Protein AF-A0A6B2NWP4-F1 (afdb_monomer)

Mean predicted aligned error: 16.73 Å

Sequence (170 aa):
MSKRKQHSPEFKAKVALEALKGEQTVSELASRFGVHPTMIHTWKRALLEGASGVFERVGRKAPEIDEEQVKELHAKIGELAVRPYLDHGILELNNNAAERGMRAIALGRKNYLFVGSEAGGKAAAIAYTLIETAKLNAIDPHAWLADTLARIPDYKITKVNDLLPWKWRG

Foldseek 3Di:
DDDPDDDDPVLLQVLLVVVVVVPDDLVVSCVVSVHDSVSSVVSVVVCVVCVVVPVVDPPVPPPPDDPVVVVVVVVVVLVVLQVVCVVDVVDDSDCVVVVVVCVVVVVCCVVDPPNPDPVSVVVVVVLVVLQVQLVVLVHHSVVLVVVLVVCVVVDDPVVNVCSRNNNDDD

pLDDT: mean 82.28, std 11.1, range [42.25, 95.0]

Structure (mmCIF, N/CA/C/O backbone):
data_AF-A0A6B2NWP4-F1
#
_entry.id   AF-A0A6B2NWP4-F1
#
loop_
_atom_site.group_PDB
_atom_site.id
_atom_site.type_symbol
_atom_site.label_atom_id
_atom_site.label_alt_id
_atom_site.label_comp_id
_atom_site.label_asym_id
_atom_site.label_entity_id
_atom_site.label_seq_id
_atom_site.pdbx_PDB_ins_code
_atom_site.Cartn_x
_atom_site.Cartn_y
_atom_site.Cartn_z
_atom_site.occupancy
_atom_site.B_iso_or_equiv
_atom_site.auth_seq_id
_atom_site.auth_comp_id
_atom_site.auth_asym_id
_atom_site.auth_atom_id
_atom_site.pdbx_PDB_model_num
ATOM 1 N N . MET A 1 1 ? -18.993 -25.307 54.270 1.00 42.25 1 MET A N 1
ATOM 2 C CA . MET A 1 1 ? -19.550 -24.168 53.503 1.00 42.25 1 MET A CA 1
ATOM 3 C C . MET A 1 1 ? -19.487 -24.507 52.018 1.00 42.25 1 MET A C 1
ATOM 5 O O . MET A 1 1 ? -18.401 -24.779 51.524 1.00 42.25 1 MET A O 1
ATOM 9 N N . SER A 1 2 ? -20.630 -24.602 51.332 1.00 47.94 2 SER A N 1
ATOM 10 C CA . SER A 1 2 ? -20.692 -25.008 49.917 1.00 47.94 2 SER A CA 1
ATOM 11 C C . SER A 1 2 ? -20.112 -23.917 49.007 1.00 47.94 2 SER A C 1
ATOM 13 O O . SER A 1 2 ? -20.499 -22.752 49.102 1.00 47.94 2 SER A O 1
ATOM 15 N N . LYS A 1 3 ? -19.155 -24.28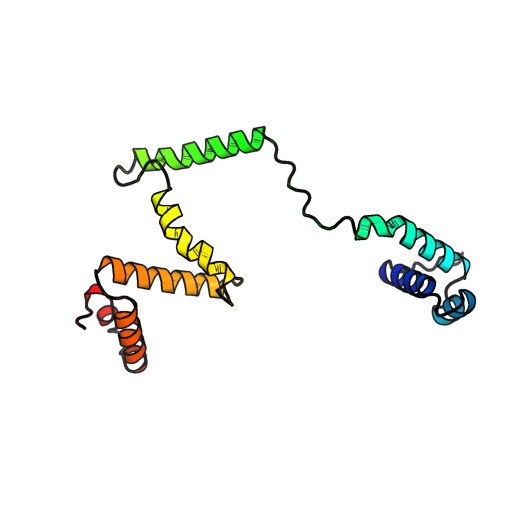5 48.146 1.00 57.59 3 LYS A N 1
ATOM 16 C CA . LYS A 1 3 ? -18.485 -23.379 47.203 1.00 57.59 3 LYS A CA 1
ATOM 17 C C . LYS A 1 3 ? -19.522 -22.873 46.190 1.00 57.59 3 LYS A C 1
ATOM 19 O O . LYS A 1 3 ? -20.087 -23.661 45.434 1.00 57.59 3 LYS A O 1
ATOM 24 N N . ARG A 1 4 ? -19.797 -21.564 46.182 1.00 67.50 4 ARG A N 1
ATOM 25 C CA . ARG A 1 4 ? -20.756 -20.939 45.252 1.00 67.50 4 ARG A CA 1
ATOM 26 C C . ARG A 1 4 ? -20.288 -21.197 43.814 1.00 67.50 4 ARG A C 1
ATOM 28 O O . ARG A 1 4 ? -19.186 -20.788 43.454 1.00 67.50 4 ARG A O 1
ATOM 35 N N . LYS A 1 5 ? -21.098 -21.889 43.004 1.00 74.56 5 LYS A N 1
ATOM 36 C CA . LYS A 1 5 ? -20.780 -22.140 41.588 1.00 74.56 5 LYS A CA 1
ATOM 37 C C . LYS A 1 5 ? -20.650 -20.799 40.859 1.00 74.56 5 LYS A C 1
ATOM 39 O O . LYS A 1 5 ? -21.582 -19.997 40.862 1.00 74.56 5 LYS A O 1
ATOM 44 N N . GLN A 1 6 ? -19.484 -20.545 40.272 1.00 81.69 6 GLN A N 1
ATOM 45 C CA . GLN A 1 6 ? -19.253 -19.385 39.416 1.00 81.69 6 GLN A CA 1
ATOM 46 C C . GLN A 1 6 ? -19.544 -19.777 37.965 1.00 81.69 6 GLN A C 1
ATOM 48 O O . GLN A 1 6 ? -19.088 -20.818 37.501 1.00 81.69 6 GLN A O 1
ATOM 53 N N . HIS A 1 7 ? -20.315 -18.951 37.260 1.00 86.75 7 HIS A N 1
ATOM 54 C CA . HIS A 1 7 ? -20.642 -19.141 35.845 1.00 86.75 7 HIS A CA 1
ATOM 55 C C . HIS A 1 7 ? -19.835 -18.166 34.982 1.00 86.75 7 HIS A C 1
ATOM 57 O O . HIS A 1 7 ? -19.667 -17.006 35.379 1.00 86.75 7 HIS A O 1
ATOM 63 N N . SER A 1 8 ? -19.371 -18.621 33.814 1.00 89.44 8 SER A N 1
ATOM 64 C CA . SER A 1 8 ? -18.607 -17.785 32.881 1.00 89.44 8 SER A CA 1
ATOM 65 C C . SER A 1 8 ? -19.470 -16.655 32.288 1.00 89.44 8 SER A C 1
ATOM 67 O O . SER A 1 8 ? -20.702 -16.785 32.248 1.00 89.44 8 SER A O 1
ATOM 69 N N . PRO A 1 9 ? -18.869 -15.536 31.845 1.00 88.75 9 PRO A N 1
ATOM 70 C CA . PRO A 1 9 ? -19.594 -14.440 31.199 1.00 88.75 9 PRO A CA 1
ATOM 71 C C . PRO A 1 9 ? -20.405 -14.885 29.973 1.00 88.75 9 PRO A C 1
ATOM 73 O O . PRO A 1 9 ? -21.563 -14.495 29.831 1.00 88.75 9 PRO A O 1
ATOM 76 N N . GLU A 1 10 ? -19.847 -15.768 29.143 1.00 89.94 10 GLU A N 1
ATOM 77 C CA . GLU A 1 10 ? -20.489 -16.291 27.929 1.00 89.94 10 GLU A CA 1
ATOM 78 C C . GLU A 1 10 ? -21.731 -17.113 28.279 1.00 89.94 10 GLU A C 1
ATOM 80 O O . GLU A 1 10 ? -22.783 -16.980 27.651 1.00 89.94 10 GLU A O 1
ATOM 85 N N . PHE A 1 11 ? -21.633 -17.938 29.327 1.00 93.00 11 PHE A N 1
ATOM 86 C CA . PHE A 1 11 ? -22.753 -18.738 29.805 1.00 93.00 11 PHE A CA 1
ATOM 87 C C . PHE A 1 11 ? -23.895 -17.855 30.324 1.00 93.00 11 PHE A C 1
ATOM 89 O O . PHE A 1 11 ? -25.055 -18.083 29.980 1.00 93.00 11 PHE A O 1
ATOM 96 N N . LYS A 1 12 ? -23.578 -16.812 31.104 1.00 92.12 12 LYS A N 1
ATOM 97 C CA . LYS A 1 12 ? -24.574 -15.850 31.605 1.00 92.12 12 LYS A CA 1
ATOM 98 C C . LYS A 1 12 ? -25.270 -15.110 30.462 1.00 92.12 12 LYS A C 1
ATOM 100 O O . LYS A 1 12 ? -26.494 -15.004 30.478 1.00 92.12 12 LYS A O 1
ATOM 105 N N . ALA A 1 13 ? -24.509 -14.652 29.465 1.00 90.88 13 ALA A N 1
ATOM 106 C CA . ALA A 1 13 ? -25.047 -13.974 28.287 1.00 90.88 13 ALA A CA 1
ATOM 107 C C . ALA A 1 13 ? -25.982 -14.891 27.483 1.00 90.88 13 ALA A C 1
ATOM 109 O O . ALA A 1 13 ? -27.087 -14.485 27.129 1.00 90.88 13 ALA A O 1
ATOM 110 N N . LYS A 1 14 ? -25.592 -16.156 27.272 1.00 92.94 14 LYS A N 1
ATOM 111 C CA . LYS A 1 14 ? -26.418 -17.154 26.575 1.00 92.94 14 LYS A CA 1
ATOM 112 C C . LYS A 1 14 ? -27.753 -17.399 27.281 1.00 92.94 14 LYS A C 1
ATOM 114 O O . LYS A 1 14 ? -28.797 -17.363 26.637 1.00 92.94 14 LYS A O 1
ATOM 119 N N . VAL A 1 15 ? -27.732 -17.616 28.598 1.00 92.38 15 VAL A N 1
ATOM 120 C CA . VAL A 1 15 ? -28.956 -17.841 29.388 1.00 92.38 15 VAL A CA 1
ATOM 121 C C . VAL A 1 15 ? -29.850 -16.595 29.396 1.00 92.38 15 VAL A C 1
ATOM 123 O O . VAL A 1 15 ? -31.066 -16.714 29.264 1.00 92.38 15 VAL A O 1
ATOM 126 N N . ALA A 1 16 ? -29.266 -15.398 29.501 1.00 91.25 16 ALA A N 1
ATOM 127 C CA . ALA A 1 16 ? -30.010 -14.140 29.454 1.00 91.25 16 ALA A CA 1
ATOM 128 C C . ALA A 1 16 ? -30.673 -13.885 28.086 1.00 91.25 16 ALA A C 1
ATOM 130 O O . ALA A 1 16 ? -31.809 -13.415 28.046 1.00 91.25 16 ALA A O 1
ATOM 131 N N . LEU A 1 17 ? -30.007 -14.241 26.980 1.00 90.62 17 LEU A N 1
ATOM 132 C CA . LEU A 1 17 ? -30.565 -14.149 25.626 1.00 90.62 17 LEU A CA 1
ATOM 133 C C . LEU A 1 17 ? -31.741 -15.111 25.417 1.00 90.62 17 LEU A C 1
ATOM 135 O O . LEU A 1 17 ? -32.782 -14.695 24.919 1.00 90.62 17 LEU A O 1
ATOM 139 N N . GLU A 1 18 ? -31.618 -16.372 25.836 1.00 91.00 18 GLU A N 1
ATOM 140 C CA . GLU A 1 18 ? -32.722 -17.345 25.759 1.00 91.00 18 GLU A CA 1
ATOM 141 C C . GLU A 1 18 ? -33.924 -16.899 26.612 1.00 91.00 18 GLU A C 1
ATOM 143 O O . GLU A 1 18 ? -35.072 -16.991 26.180 1.00 91.00 18 GLU A O 1
ATOM 148 N N . ALA A 1 19 ? -33.669 -16.303 27.781 1.00 91.06 19 ALA A N 1
ATOM 149 C CA . ALA A 1 19 ? -34.712 -15.711 28.617 1.00 91.06 19 ALA A CA 1
ATOM 150 C C . ALA A 1 19 ? -35.355 -14.443 28.013 1.00 91.06 19 ALA A C 1
ATOM 152 O O . ALA A 1 19 ? -36.464 -14.069 28.412 1.00 91.06 19 ALA A O 1
ATOM 153 N N . LEU A 1 20 ? -34.673 -13.745 27.095 1.00 88.62 20 LEU A N 1
ATOM 154 C CA . LEU A 1 20 ? -35.219 -12.608 26.343 1.00 88.62 20 LEU A CA 1
ATOM 155 C C . LEU A 1 20 ? -36.061 -13.047 25.148 1.00 88.62 20 LEU A C 1
ATOM 157 O O . LEU A 1 20 ? -37.096 -12.432 24.917 1.00 88.62 20 LEU A O 1
ATOM 161 N N . LYS A 1 21 ? -35.652 -14.106 24.436 1.00 89.12 21 LYS A N 1
ATOM 162 C CA . LYS A 1 21 ? -36.416 -14.670 23.310 1.00 89.12 21 LYS A CA 1
ATOM 163 C C . LYS A 1 21 ? -37.833 -15.082 23.712 1.00 89.12 21 LYS A C 1
ATOM 165 O O . LYS A 1 21 ? -38.741 -14.999 22.897 1.00 89.12 21 LYS A O 1
ATOM 170 N N . GLY A 1 22 ? -38.024 -15.503 24.965 1.00 84.12 22 GLY A N 1
ATOM 171 C CA . GLY A 1 22 ? -39.348 -15.808 25.518 1.00 84.12 22 GLY A CA 1
ATOM 172 C C . GLY A 1 22 ? -39.960 -17.123 25.024 1.00 84.12 22 GLY A C 1
ATOM 173 O O . GLY A 1 22 ? -41.121 -17.384 25.308 1.00 84.12 22 GLY A O 1
ATOM 174 N N . GLU A 1 23 ? -39.187 -17.957 24.324 1.00 86.12 23 GLU A N 1
ATOM 175 C CA . GLU A 1 23 ? -39.620 -19.266 23.808 1.00 86.12 23 GLU A CA 1
ATOM 176 C C . GLU A 1 23 ? -39.805 -20.322 24.914 1.00 86.12 23 GLU A C 1
ATOM 178 O O . GLU A 1 23 ? -40.465 -21.333 24.697 1.00 86.12 23 GLU A O 1
ATOM 183 N N . GLN A 1 24 ? -39.208 -20.105 26.091 1.00 85.25 24 GLN A N 1
ATOM 184 C CA . GLN A 1 24 ? -39.272 -20.999 27.250 1.00 85.25 24 GLN A CA 1
ATOM 185 C C . GLN A 1 24 ? -39.562 -20.200 28.517 1.00 85.25 24 GLN A C 1
ATOM 187 O O . GLN A 1 24 ? -39.129 -19.051 28.671 1.00 85.25 24 GLN A O 1
ATOM 192 N N . THR A 1 25 ? -40.259 -20.825 29.463 1.00 88.94 25 THR A N 1
ATOM 193 C CA . THR A 1 25 ? -40.475 -20.234 30.784 1.00 88.94 25 THR A CA 1
ATOM 194 C C . THR A 1 25 ? -39.175 -20.230 31.593 1.00 88.94 25 THR A C 1
ATOM 196 O O . THR A 1 25 ? -38.264 -21.032 31.384 1.00 88.94 25 THR A O 1
ATOM 199 N N . VAL A 1 26 ? -39.072 -19.340 32.584 1.00 85.00 26 VAL A N 1
ATOM 200 C CA . VAL A 1 26 ? -37.886 -19.271 33.460 1.00 85.00 26 VAL A CA 1
ATOM 201 C C . VAL A 1 26 ? -37.659 -20.589 34.216 1.00 85.00 26 VAL A C 1
ATOM 203 O O . VAL A 1 26 ? -36.517 -20.944 34.497 1.00 85.00 26 VAL A O 1
ATOM 206 N N . SER A 1 27 ? -38.728 -21.338 34.502 1.00 84.50 27 SER A N 1
ATOM 207 C CA . SER A 1 27 ? -38.660 -22.649 35.162 1.00 84.50 27 SER A CA 1
ATOM 208 C C . SER A 1 27 ? -38.065 -23.734 34.250 1.00 84.50 27 SER A C 1
ATOM 210 O O . SER A 1 27 ? -37.234 -24.541 34.676 1.00 84.50 27 SER A O 1
ATOM 212 N N . GLU A 1 28 ? -38.419 -23.714 32.965 1.00 87.88 28 GLU A N 1
ATOM 213 C CA . GLU A 1 28 ? -37.853 -24.611 31.951 1.00 87.88 28 GLU A CA 1
ATOM 214 C C . GLU A 1 28 ? -36.379 -24.293 31.689 1.00 87.88 28 GLU A C 1
ATOM 216 O O . GLU A 1 28 ? -35.542 -25.196 31.668 1.00 87.88 28 GLU A O 1
ATOM 221 N N . LEU A 1 29 ? -36.029 -23.006 31.590 1.00 89.06 29 LEU A N 1
ATOM 222 C CA . LEU A 1 29 ? -34.640 -22.561 31.451 1.00 89.06 29 LEU A CA 1
ATOM 223 C C . LEU A 1 29 ? -33.801 -22.927 32.683 1.00 89.06 29 LEU A C 1
ATOM 225 O O . LEU A 1 29 ? -32.663 -23.376 32.545 1.00 89.06 29 LEU A O 1
ATOM 229 N N . ALA A 1 30 ? -34.363 -22.786 33.885 1.00 89.06 30 ALA A N 1
ATOM 230 C CA . ALA A 1 30 ? -33.714 -23.187 35.129 1.00 89.06 30 ALA A CA 1
ATOM 231 C C . ALA A 1 30 ? -33.387 -24.685 35.144 1.00 89.06 30 ALA A C 1
ATOM 233 O O . ALA A 1 30 ? -32.269 -25.072 35.494 1.00 89.06 30 ALA A O 1
ATOM 234 N N . SER A 1 31 ? -34.333 -25.508 34.690 1.00 88.50 31 SER A N 1
ATOM 235 C CA . SER A 1 31 ? -34.174 -26.961 34.593 1.00 88.50 31 SER A CA 1
ATOM 236 C C . SER A 1 31 ? -33.158 -27.355 33.515 1.00 88.50 31 SER A C 1
ATOM 238 O O . SER A 1 31 ? -32.273 -28.169 33.767 1.00 88.50 31 SER A O 1
ATOM 240 N N . ARG A 1 32 ? -33.220 -26.727 32.335 1.00 90.06 32 ARG A N 1
ATOM 241 C CA . ARG A 1 32 ? -32.340 -27.016 31.191 1.00 90.06 32 ARG A CA 1
ATOM 242 C C . ARG A 1 32 ? -30.885 -26.629 31.439 1.00 90.06 32 ARG A C 1
ATOM 244 O O . ARG A 1 32 ? -29.976 -27.358 31.052 1.00 90.06 32 ARG A O 1
ATOM 251 N N . PHE A 1 33 ? -30.659 -25.469 32.050 1.00 88.50 33 PHE A N 1
ATOM 252 C CA . PHE A 1 33 ? -29.318 -24.928 32.278 1.00 88.50 33 PHE A CA 1
ATOM 253 C C . PHE A 1 33 ? -28.779 -25.217 33.690 1.00 88.50 33 PHE A C 1
ATOM 255 O O . PHE A 1 33 ? -27.633 -24.871 33.983 1.00 88.50 33 PHE A O 1
ATOM 262 N N . GLY A 1 34 ? -29.570 -25.852 34.565 1.00 88.75 34 GLY A N 1
ATOM 263 C CA . GLY A 1 34 ? -29.168 -26.199 35.932 1.00 88.75 34 GLY A CA 1
ATOM 264 C C . GLY A 1 34 ? -28.892 -24.975 36.814 1.00 88.75 34 GLY A C 1
ATOM 265 O O . GLY A 1 34 ? -27.966 -24.989 37.629 1.00 88.75 34 GLY A O 1
ATOM 266 N N . VAL A 1 35 ? -29.660 -23.899 36.626 1.00 89.94 35 VAL A N 1
ATOM 267 C CA . VAL A 1 35 ? -29.492 -22.594 37.291 1.00 89.94 35 VAL A CA 1
ATOM 268 C C . VAL A 1 35 ? -30.768 -22.200 38.019 1.00 89.94 35 VAL A C 1
ATOM 270 O O . VAL A 1 35 ? -31.863 -22.374 37.510 1.00 89.94 35 VAL A O 1
ATOM 273 N N . HIS A 1 36 ? -30.633 -21.621 39.210 1.00 89.94 36 HIS A N 1
ATOM 274 C CA . HIS A 1 36 ? -31.774 -21.137 39.985 1.00 89.94 36 HIS A CA 1
ATOM 275 C C . HIS A 1 36 ? -32.544 -20.024 39.234 1.00 89.94 36 HIS A C 1
ATOM 277 O O . HIS A 1 36 ? -31.892 -19.093 38.747 1.00 89.94 36 HIS A O 1
ATOM 283 N N . PRO A 1 37 ? -33.896 -20.031 39.211 1.00 90.19 37 PRO A N 1
ATOM 284 C CA . PRO A 1 37 ? -34.722 -19.042 38.501 1.00 90.19 37 PRO A CA 1
ATOM 285 C C . PRO A 1 37 ? -34.350 -17.578 38.776 1.00 90.19 37 PRO A C 1
ATOM 287 O O . PRO A 1 37 ? -34.271 -16.758 37.863 1.00 90.19 37 PRO A O 1
ATOM 290 N N . THR A 1 38 ? -34.025 -17.245 40.028 1.00 91.19 38 THR A N 1
ATOM 291 C CA . THR A 1 38 ? -33.581 -15.896 40.421 1.00 91.19 38 THR A CA 1
ATOM 292 C C . THR A 1 38 ? -32.348 -15.424 39.645 1.00 91.19 38 THR A C 1
ATOM 294 O O . THR A 1 38 ? -32.289 -14.259 39.266 1.00 91.19 38 THR A O 1
ATOM 297 N N . MET A 1 39 ? -31.384 -16.309 39.358 1.00 90.62 39 MET A N 1
ATOM 298 C CA . MET A 1 39 ? -30.176 -15.941 38.608 1.00 90.62 39 MET A CA 1
ATOM 299 C C . MET A 1 39 ? -30.498 -15.585 37.157 1.00 90.62 39 MET A C 1
ATOM 301 O O . MET A 1 39 ? -29.907 -14.656 36.616 1.00 90.62 39 MET A O 1
ATOM 305 N N . ILE A 1 40 ? -31.474 -16.267 36.556 1.00 90.25 40 ILE A N 1
ATOM 306 C CA . ILE A 1 40 ? -31.932 -15.994 35.191 1.00 90.25 40 ILE A CA 1
ATOM 307 C C . ILE A 1 40 ? -32.559 -14.598 35.121 1.00 90.25 40 ILE A C 1
ATOM 309 O O . ILE A 1 40 ? -32.235 -13.829 34.219 1.00 90.25 40 ILE A O 1
ATOM 313 N N . HIS A 1 41 ? -33.376 -14.222 36.112 1.00 91.44 41 HIS A N 1
ATOM 314 C CA . HIS A 1 41 ? -33.914 -12.862 36.211 1.00 91.44 41 HIS A CA 1
ATOM 315 C C . HIS A 1 41 ? -32.813 -11.808 36.372 1.00 91.44 41 HIS A C 1
ATOM 317 O O . HIS A 1 41 ? -32.850 -10.777 35.700 1.00 91.44 41 HIS A O 1
ATOM 323 N N . THR A 1 42 ? -31.816 -12.067 37.224 1.00 93.00 42 THR A N 1
ATOM 324 C CA . THR A 1 42 ? -30.683 -11.155 37.423 1.00 93.00 42 THR A CA 1
ATOM 325 C C . THR A 1 42 ? -29.868 -10.976 36.144 1.00 93.00 42 THR A C 1
ATOM 327 O O . THR A 1 42 ? -29.542 -9.849 35.786 1.00 93.00 42 THR A O 1
ATOM 330 N N . TRP A 1 43 ? -29.558 -12.059 35.428 1.00 93.75 43 TRP A N 1
ATOM 331 C CA . TRP A 1 43 ? -28.768 -11.985 34.197 1.00 93.75 43 TRP A CA 1
ATOM 332 C C . TRP A 1 43 ? -29.552 -11.371 33.040 1.00 93.75 43 TRP A C 1
ATOM 334 O O . TRP A 1 43 ? -28.984 -10.589 32.286 1.00 93.75 43 TRP A O 1
ATOM 344 N N . LYS A 1 44 ? -30.859 -11.647 32.937 1.00 91.69 44 LYS A N 1
ATOM 345 C CA . LYS A 1 44 ? -31.749 -10.981 31.977 1.00 91.69 44 LYS A CA 1
ATOM 346 C C . LYS A 1 44 ? -31.761 -9.465 32.188 1.00 91.69 44 LYS A C 1
ATOM 348 O O . LYS A 1 44 ? -31.635 -8.722 31.222 1.00 91.69 44 LYS A O 1
ATOM 353 N N . ARG A 1 45 ? -31.870 -9.011 33.443 1.00 91.62 45 ARG A N 1
ATOM 354 C CA . ARG A 1 45 ? -31.814 -7.582 33.789 1.00 91.62 45 ARG A CA 1
ATOM 355 C C . ARG A 1 45 ? -30.450 -6.971 33.455 1.00 91.62 45 ARG A C 1
ATOM 357 O O . ARG A 1 45 ? -30.406 -5.972 32.752 1.00 91.62 45 ARG A O 1
ATOM 364 N N . ALA A 1 46 ? -29.360 -7.613 33.876 1.00 88.25 46 ALA A N 1
ATOM 365 C CA . ALA A 1 46 ? -28.004 -7.132 33.607 1.00 88.25 46 ALA A CA 1
ATOM 366 C C . ALA A 1 46 ? -27.701 -7.018 32.101 1.00 88.25 46 ALA A C 1
ATOM 368 O O . ALA A 1 46 ? -27.031 -6.084 31.674 1.00 88.25 46 ALA A O 1
ATOM 369 N N . LEU A 1 47 ? -28.213 -7.948 31.287 1.00 89.81 47 LEU A N 1
ATOM 370 C CA . LEU A 1 47 ? -28.061 -7.898 29.833 1.00 89.81 47 LEU A CA 1
ATOM 371 C C . LEU A 1 47 ? -28.845 -6.732 29.215 1.00 89.81 47 LEU A C 1
ATOM 373 O O . LEU A 1 47 ? -28.325 -6.076 28.324 1.00 89.81 47 LEU A O 1
ATOM 377 N N . LEU A 1 48 ? -30.067 -6.462 29.688 1.00 87.25 48 LEU A N 1
ATOM 378 C CA . LEU A 1 48 ? -30.871 -5.325 29.225 1.00 87.25 48 LEU A CA 1
ATOM 379 C C . LEU A 1 48 ? -30.222 -3.979 29.576 1.00 87.25 48 LEU A C 1
ATOM 381 O O . LEU A 1 48 ? -30.184 -3.089 28.734 1.00 87.25 48 LEU A O 1
ATOM 385 N N . GLU A 1 49 ? -29.688 -3.848 30.791 1.00 87.19 49 GLU A N 1
ATOM 386 C CA . GLU A 1 49 ? -29.002 -2.634 31.255 1.00 87.19 49 GLU A CA 1
ATOM 387 C C . GLU A 1 49 ? -27.667 -2.410 30.527 1.00 87.19 49 GLU A C 1
ATOM 389 O O . GLU A 1 49 ? -27.327 -1.279 30.196 1.00 87.19 49 GLU A O 1
ATOM 394 N N . GLY A 1 50 ? -26.926 -3.483 30.231 1.00 82.69 50 GLY A N 1
ATOM 395 C CA . GLY A 1 50 ? -25.657 -3.421 29.501 1.00 82.69 50 GLY A CA 1
ATOM 396 C C . GLY A 1 50 ? -25.787 -3.401 27.974 1.00 82.69 50 GLY A C 1
ATOM 397 O O . GLY A 1 50 ? -24.780 -3.227 27.289 1.00 82.69 50 GLY A O 1
ATOM 398 N N . ALA A 1 51 ? -26.991 -3.590 27.418 1.00 80.69 51 ALA A N 1
ATOM 399 C CA . ALA A 1 51 ? -27.196 -3.722 25.974 1.00 80.69 51 ALA A CA 1
ATOM 400 C C . ALA A 1 51 ? -26.806 -2.454 25.204 1.00 80.69 51 ALA A C 1
ATOM 402 O O . ALA A 1 51 ? -26.238 -2.559 24.118 1.00 80.69 51 ALA A O 1
ATOM 403 N N . SER A 1 52 ? -27.059 -1.264 25.762 1.00 78.38 52 SER A N 1
ATOM 404 C CA . SER A 1 52 ? -26.675 0.010 25.138 1.00 78.38 52 SER A CA 1
ATOM 405 C C . SER A 1 52 ? -25.164 0.099 24.912 1.00 78.38 52 SER A C 1
ATOM 407 O O . SER A 1 52 ? -24.742 0.459 23.818 1.00 78.38 52 SER A O 1
ATOM 409 N N . GLY A 1 53 ? -24.353 -0.340 25.880 1.00 75.31 53 GLY A N 1
ATOM 410 C CA . GLY A 1 53 ? -22.889 -0.354 25.785 1.00 75.31 53 GLY A CA 1
ATOM 411 C C . GLY A 1 53 ? -22.320 -1.342 24.757 1.00 75.31 53 GLY A C 1
ATOM 412 O O . GLY A 1 53 ? -21.171 -1.208 24.353 1.00 75.31 53 GLY A O 1
ATOM 413 N N . VAL A 1 54 ? -23.105 -2.326 24.298 1.00 74.12 54 VAL A N 1
ATOM 414 C CA . VAL A 1 54 ? -22.710 -3.236 23.201 1.00 74.12 54 VAL A CA 1
ATOM 415 C C . VAL A 1 54 ? -22.890 -2.565 21.832 1.00 74.12 54 VAL A C 1
ATOM 417 O O . VAL A 1 54 ? -22.149 -2.858 20.891 1.00 74.12 54 VAL A O 1
ATOM 420 N N . PHE A 1 55 ? -23.877 -1.668 21.714 1.00 66.75 55 PHE A N 1
ATOM 421 C CA . PHE A 1 55 ? -24.200 -0.934 20.485 1.00 66.75 55 PHE A CA 1
ATOM 422 C C . PHE A 1 55 ? -23.617 0.479 20.432 1.00 66.75 55 PHE A C 1
ATOM 424 O O . PHE A 1 55 ? -23.544 1.051 19.340 1.00 66.75 55 PHE A O 1
ATOM 431 N N . GLU A 1 56 ? -23.129 1.015 21.555 1.00 66.50 56 GLU A N 1
ATOM 432 C CA . GLU A 1 56 ? -22.009 1.954 21.561 1.00 66.50 56 GLU A CA 1
ATOM 433 C C . GLU A 1 56 ? -20.842 1.229 20.912 1.00 66.50 56 GLU A C 1
ATOM 435 O O . GLU A 1 56 ? -20.054 0.525 21.536 1.00 66.50 56 GLU A O 1
ATOM 440 N N . ARG A 1 57 ? -20.840 1.304 19.584 1.00 52.50 57 ARG A N 1
ATOM 441 C CA . ARG A 1 57 ? -19.858 0.719 18.698 1.00 52.50 57 ARG A CA 1
ATOM 442 C C . ARG A 1 57 ? -18.492 0.824 19.370 1.00 52.50 57 ARG A C 1
ATOM 444 O O . ARG A 1 57 ? -18.119 1.889 19.860 1.00 52.50 57 ARG A O 1
ATOM 451 N N . VAL A 1 58 ? -17.696 -0.225 19.202 1.00 48.38 58 VAL A N 1
ATOM 452 C CA . VAL A 1 58 ? -16.244 -0.134 19.008 1.00 48.38 58 VAL A CA 1
ATOM 453 C C . VAL A 1 58 ? -15.970 0.770 17.785 1.00 48.38 58 VAL A C 1
ATOM 455 O O . VAL A 1 58 ? -15.358 0.384 16.795 1.00 48.38 58 VAL A O 1
ATOM 458 N N . GLY A 1 59 ? -16.491 1.995 17.786 1.00 50.44 59 GLY A N 1
ATOM 459 C CA . GLY A 1 59 ? -15.842 3.113 17.172 1.00 50.44 59 GLY A CA 1
ATOM 460 C C . GLY A 1 59 ? -14.580 3.214 17.986 1.00 50.44 59 GLY A C 1
ATOM 461 O O . GLY A 1 59 ? -14.633 3.398 19.200 1.00 50.44 59 GLY A O 1
ATOM 462 N N . ARG A 1 60 ? -13.442 2.998 17.331 1.00 51.44 60 ARG A N 1
ATOM 463 C CA . ARG A 1 60 ? -12.183 3.542 17.824 1.00 51.44 60 ARG A CA 1
ATOM 464 C C . ARG A 1 60 ? -12.538 4.902 18.410 1.00 51.44 60 ARG A C 1
ATOM 466 O O . ARG A 1 60 ? -13.016 5.749 17.653 1.00 51.44 60 ARG A O 1
ATOM 473 N N . LYS A 1 61 ? -12.409 5.071 19.731 1.00 51.12 61 LYS A N 1
ATOM 474 C CA . LYS A 1 61 ? -12.393 6.406 20.319 1.00 51.12 61 LYS A CA 1
ATOM 475 C C . LYS A 1 61 ? -11.400 7.140 19.426 1.00 51.12 61 LYS A C 1
ATOM 477 O O . LYS A 1 61 ? -10.276 6.646 19.283 1.00 51.12 61 LYS A O 1
ATOM 482 N N . ALA A 1 62 ? -11.855 8.150 18.674 1.00 52.03 62 ALA A N 1
ATOM 483 C CA . ALA A 1 62 ? -10.917 8.940 17.892 1.00 52.03 62 ALA A CA 1
ATOM 484 C C . ALA A 1 62 ? -9.836 9.321 18.905 1.00 52.03 62 ALA A C 1
ATOM 486 O O . ALA A 1 62 ? -10.222 9.742 20.004 1.00 52.03 62 ALA A O 1
ATOM 487 N N . PRO A 1 63 ? -8.556 8.987 18.647 1.00 61.16 63 PRO A N 1
ATOM 488 C CA . PRO A 1 63 ? -7.514 9.232 19.629 1.00 61.16 63 PRO A CA 1
ATOM 489 C C . PRO A 1 63 ? -7.692 10.670 20.092 1.00 61.16 63 PRO A C 1
ATOM 491 O O . PRO A 1 63 ? -7.963 11.535 19.263 1.00 61.16 63 PRO A O 1
ATOM 494 N N . GLU A 1 64 ? -7.693 10.890 21.400 1.00 64.62 64 GLU A N 1
ATOM 495 C CA . GLU A 1 64 ? -7.752 12.238 21.945 1.00 64.62 64 GLU A CA 1
ATOM 496 C C . GLU A 1 64 ? -6.495 12.931 21.424 1.00 64.62 64 GLU A C 1
ATOM 498 O O . GLU A 1 64 ? -5.380 12.577 21.803 1.00 64.62 64 GLU A O 1
ATOM 503 N N . ILE A 1 65 ? -6.674 13.752 20.388 1.00 67.75 65 ILE A N 1
ATOM 504 C CA . ILE A 1 65 ? -5.569 14.353 19.660 1.00 67.75 65 ILE A CA 1
ATOM 505 C C . ILE A 1 65 ? -5.127 15.532 20.511 1.00 67.75 65 ILE A C 1
ATOM 507 O O . ILE A 1 65 ? -5.764 16.582 20.484 1.00 67.75 65 ILE A O 1
ATOM 511 N N . ASP A 1 66 ? -4.069 15.334 21.288 1.00 83.69 66 ASP A N 1
ATOM 512 C CA . ASP A 1 66 ? -3.414 16.422 21.996 1.00 83.69 66 ASP A CA 1
ATOM 513 C C . ASP A 1 66 ? -2.849 17.418 20.968 1.00 83.69 66 ASP A C 1
ATOM 515 O O . ASP A 1 66 ? -1.971 17.083 20.166 1.00 83.69 66 ASP A O 1
ATOM 519 N N . GLU A 1 67 ? -3.396 18.635 20.949 1.00 80.00 67 GLU A N 1
ATOM 520 C CA . GLU A 1 67 ? -2.984 19.695 20.023 1.00 80.00 67 GLU A CA 1
ATOM 521 C C . GLU A 1 67 ? -1.497 20.036 20.181 1.00 80.00 67 GLU A C 1
ATOM 523 O O . GLU A 1 67 ? -0.829 20.389 19.203 1.00 80.00 67 GLU A O 1
ATOM 528 N N . GLU A 1 68 ? -0.959 19.882 21.392 1.00 83.50 68 GLU A N 1
ATOM 529 C CA . GLU A 1 68 ? 0.443 20.142 21.689 1.00 83.50 68 GLU A CA 1
ATOM 530 C C . GLU A 1 68 ? 1.343 19.059 21.082 1.00 83.50 68 GLU A C 1
ATOM 532 O O . GLU A 1 68 ? 2.298 19.374 20.365 1.00 83.50 68 GLU A O 1
ATOM 537 N N . GLN A 1 69 ? 0.959 17.789 21.222 1.00 84.38 69 GLN A N 1
ATOM 538 C CA . GLN A 1 69 ? 1.601 16.675 20.529 1.00 84.38 69 GLN A CA 1
ATOM 539 C C . GLN A 1 69 ? 1.522 16.799 18.997 1.00 84.38 69 GLN A C 1
ATOM 541 O O . GLN A 1 69 ? 2.497 16.510 18.303 1.00 84.38 69 GLN A O 1
ATOM 546 N N . VAL A 1 70 ? 0.403 17.269 18.433 1.00 84.56 70 VAL A N 1
ATOM 547 C CA . VAL A 1 70 ? 0.297 17.527 16.982 1.00 84.56 70 VAL A CA 1
ATOM 548 C C . VAL A 1 70 ? 1.254 18.625 16.538 1.00 84.56 70 VAL A C 1
ATOM 550 O O . VAL A 1 70 ? 1.906 18.496 15.500 1.00 84.56 70 VAL A O 1
ATOM 553 N N . LYS A 1 71 ? 1.364 19.705 17.314 1.00 87.19 71 LYS A N 1
ATOM 554 C CA . LYS A 1 71 ? 2.297 20.798 17.035 1.00 87.19 71 LYS A CA 1
ATOM 555 C C . LYS A 1 71 ? 3.746 20.314 17.077 1.00 87.19 71 LYS A C 1
ATOM 557 O O . LYS A 1 71 ? 4.524 20.658 16.185 1.00 87.19 71 LYS A O 1
ATOM 562 N N . GLU A 1 72 ? 4.095 19.489 18.061 1.00 88.69 72 GLU A N 1
ATOM 563 C CA . GLU A 1 72 ? 5.419 18.874 18.167 1.00 88.69 72 GLU A CA 1
ATOM 564 C C . GLU A 1 72 ? 5.714 17.966 16.964 1.00 88.69 72 GLU A C 1
ATOM 566 O O . GLU A 1 72 ? 6.772 18.078 16.340 1.00 88.69 72 GLU A O 1
ATOM 571 N N . LEU A 1 73 ? 4.759 17.118 16.572 1.00 85.12 73 LEU A N 1
ATOM 572 C CA . LEU A 1 73 ? 4.895 16.240 15.409 1.00 85.12 73 LEU A CA 1
ATOM 573 C C . LEU A 1 73 ? 5.045 17.028 14.104 1.00 85.12 73 LEU A C 1
ATOM 575 O O . LEU A 1 73 ? 5.903 16.690 13.289 1.00 85.12 73 LEU A O 1
ATOM 579 N N . HIS A 1 74 ? 4.278 18.102 13.906 1.00 82.50 74 HIS A N 1
ATOM 580 C CA . HIS A 1 74 ? 4.437 18.975 12.742 1.00 82.50 74 HIS A CA 1
ATOM 581 C C . HIS A 1 74 ? 5.807 19.659 12.711 1.00 82.50 74 HIS A C 1
ATOM 583 O O . HIS A 1 74 ? 6.424 19.730 11.647 1.00 82.50 74 HIS A O 1
ATOM 589 N N . ALA A 1 75 ? 6.320 20.111 13.859 1.00 84.75 75 ALA A N 1
ATOM 590 C CA . ALA A 1 75 ? 7.666 20.672 13.949 1.00 84.75 75 ALA A CA 1
ATOM 591 C C . ALA A 1 75 ? 8.737 19.625 13.597 1.00 84.75 75 ALA A C 1
ATOM 593 O O . ALA A 1 75 ? 9.646 19.913 12.818 1.00 84.75 75 ALA A O 1
ATOM 594 N N . LYS A 1 76 ? 8.585 18.388 14.090 1.00 84.25 76 LYS A N 1
ATOM 595 C CA . LYS A 1 76 ? 9.478 17.262 13.781 1.00 84.25 76 LYS A CA 1
ATOM 596 C C . LYS A 1 76 ? 9.476 16.916 12.291 1.00 84.25 76 LYS A C 1
ATOM 598 O O . LYS A 1 76 ? 10.534 16.703 11.706 1.00 84.25 76 LYS A O 1
ATOM 603 N N . ILE A 1 77 ? 8.295 16.871 11.671 1.00 80.31 77 ILE A N 1
ATOM 604 C CA . ILE A 1 77 ? 8.142 16.634 10.228 1.00 80.31 77 ILE A CA 1
ATOM 605 C C . ILE A 1 77 ? 8.829 17.753 9.437 1.00 80.31 77 ILE A C 1
ATOM 607 O O . ILE A 1 77 ? 9.565 17.461 8.497 1.00 80.31 77 ILE A O 1
ATOM 611 N N . GLY A 1 78 ? 8.649 19.015 9.843 1.00 74.19 78 GLY A N 1
ATOM 612 C CA . GLY A 1 78 ? 9.334 20.158 9.237 1.00 74.19 78 GLY A CA 1
ATOM 613 C C . GLY A 1 78 ? 10.859 20.057 9.332 1.00 74.19 78 GLY A C 1
ATOM 614 O O . GLY A 1 78 ? 11.548 20.214 8.328 1.00 74.19 78 GLY A O 1
ATOM 615 N N . GLU A 1 79 ? 11.399 19.723 10.506 1.00 76.62 79 GLU A N 1
ATOM 616 C CA . GLU A 1 79 ? 12.841 19.520 10.715 1.00 76.62 79 GLU A CA 1
ATOM 617 C C . GLU A 1 79 ? 13.404 18.408 9.811 1.00 76.62 79 GLU A C 1
ATOM 619 O O . GLU A 1 79 ? 14.441 18.590 9.168 1.00 7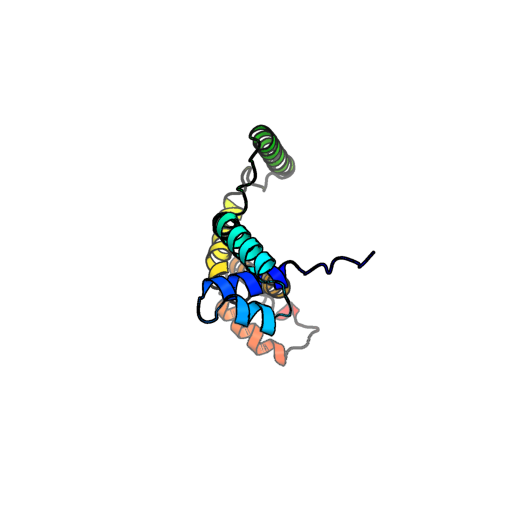6.62 79 GLU A O 1
ATOM 624 N N . LEU A 1 80 ? 12.707 17.270 9.734 1.00 76.12 80 LEU A N 1
ATOM 625 C CA . LEU A 1 80 ? 13.116 16.116 8.928 1.00 76.12 80 LEU A CA 1
ATOM 626 C C . LEU A 1 80 ? 12.993 16.358 7.419 1.00 76.12 80 LEU A C 1
ATOM 628 O O . LEU A 1 80 ? 13.755 15.765 6.661 1.00 76.12 80 LEU A O 1
ATOM 632 N N . ALA A 1 81 ? 12.070 17.213 6.976 1.00 70.69 81 ALA A N 1
ATOM 633 C CA . ALA A 1 81 ? 11.938 17.588 5.570 1.00 70.69 81 ALA A CA 1
ATOM 634 C C . ALA A 1 81 ? 13.012 18.600 5.135 1.00 70.69 81 ALA A C 1
ATOM 636 O O . ALA A 1 81 ? 13.570 18.485 4.046 1.00 70.69 81 ALA A O 1
ATOM 637 N N . VAL A 1 82 ? 13.330 19.579 5.990 1.00 71.94 82 VAL A N 1
ATOM 638 C CA . VAL A 1 82 ? 14.235 20.686 5.641 1.00 71.94 82 VAL A CA 1
ATOM 639 C C . VAL A 1 82 ? 15.708 20.278 5.695 1.00 71.94 82 VAL A C 1
ATOM 641 O O . VAL A 1 82 ? 16.483 20.723 4.852 1.00 71.94 82 VAL A O 1
ATOM 644 N N . ARG A 1 83 ? 16.122 19.424 6.643 1.00 74.31 83 ARG A N 1
ATOM 645 C CA . ARG A 1 83 ? 17.541 19.039 6.780 1.00 74.31 83 ARG A CA 1
ATOM 646 C C . ARG A 1 83 ? 18.130 18.394 5.511 1.00 74.31 83 ARG A C 1
ATOM 648 O O . ARG A 1 83 ? 19.111 18.930 5.010 1.00 74.31 83 ARG A O 1
ATOM 655 N N . PRO A 1 84 ? 17.527 17.341 4.923 1.00 74.88 84 PRO A N 1
ATOM 656 C CA . PRO A 1 84 ? 18.066 16.717 3.713 1.00 74.88 84 PRO A CA 1
ATOM 657 C C . PRO A 1 84 ? 18.046 17.640 2.489 1.00 74.88 84 PRO A C 1
ATOM 659 O O . PRO A 1 84 ? 18.879 17.492 1.601 1.00 74.88 84 PRO A O 1
ATOM 662 N N . TYR A 1 85 ? 17.107 18.590 2.428 1.00 72.81 85 TYR A N 1
ATOM 663 C CA . TYR A 1 85 ? 17.029 19.580 1.350 1.00 72.81 85 TYR A CA 1
ATOM 664 C C . TYR A 1 85 ? 18.242 20.523 1.342 1.00 72.81 85 TYR A C 1
ATOM 666 O O . TYR A 1 85 ? 18.750 20.863 0.276 1.00 72.81 85 TYR A O 1
ATOM 674 N N . LEU A 1 86 ? 18.740 20.913 2.523 1.00 79.94 86 LEU A N 1
ATOM 675 C CA . LEU A 1 86 ? 19.946 21.741 2.641 1.00 79.94 86 LEU A CA 1
ATOM 676 C C . LEU A 1 86 ? 21.210 20.992 2.196 1.00 79.94 86 LEU A C 1
ATOM 678 O O . LEU A 1 86 ? 22.119 21.607 1.643 1.00 79.94 86 LEU A O 1
ATOM 682 N N . ASP A 1 87 ? 21.236 19.674 2.393 1.00 83.94 87 ASP A N 1
ATOM 683 C CA . ASP A 1 87 ? 22.363 18.816 2.020 1.00 83.94 87 ASP A CA 1
ATOM 684 C C . ASP A 1 87 ? 22.312 18.373 0.541 1.00 83.94 87 ASP A C 1
ATOM 686 O O . ASP A 1 87 ? 23.342 18.051 -0.060 1.00 83.94 87 ASP A O 1
ATOM 690 N N . HIS A 1 88 ? 21.123 18.364 -0.077 1.00 80.31 88 HIS A N 1
ATOM 691 C CA . HIS A 1 88 ? 20.898 17.853 -1.430 1.00 80.31 88 HIS A CA 1
ATOM 692 C C . HIS A 1 88 ? 20.021 18.790 -2.275 1.00 80.31 88 HIS A C 1
ATOM 694 O O . HIS A 1 88 ? 18.801 18.649 -2.324 1.00 80.31 88 HIS A O 1
ATOM 700 N N . GLY A 1 89 ? 20.651 19.667 -3.066 1.00 77.88 89 GLY A N 1
ATOM 701 C CA . GLY A 1 89 ? 19.958 20.623 -3.951 1.00 77.88 89 GLY A CA 1
ATOM 702 C C . GLY A 1 89 ? 19.149 20.019 -5.113 1.00 77.88 89 GLY A C 1
ATOM 703 O O . GLY A 1 89 ? 18.555 20.761 -5.889 1.00 77.88 89 GLY A O 1
ATOM 704 N N . ILE A 1 90 ? 19.131 18.689 -5.252 1.00 79.75 90 ILE A N 1
ATOM 705 C CA . ILE A 1 90 ? 18.254 17.967 -6.190 1.00 79.75 90 ILE A CA 1
ATOM 706 C C . ILE A 1 90 ? 16.869 17.671 -5.600 1.00 79.75 90 ILE A C 1
ATOM 708 O O . ILE A 1 90 ? 15.968 17.275 -6.336 1.00 79.75 90 ILE A O 1
ATOM 712 N N . LEU A 1 91 ? 16.712 17.784 -4.279 1.00 75.56 91 LEU A N 1
ATOM 713 C CA . LEU A 1 91 ? 15.454 17.507 -3.598 1.00 75.56 91 LEU A CA 1
ATOM 714 C C . LEU A 1 91 ? 14.567 18.751 -3.622 1.00 75.56 91 LEU A C 1
ATOM 716 O O . LEU A 1 91 ? 15.051 19.872 -3.519 1.00 75.56 91 LEU A O 1
ATOM 720 N N . GLU A 1 92 ? 13.255 18.558 -3.736 1.00 76.31 92 GLU A N 1
ATOM 721 C CA . GLU A 1 92 ? 12.287 19.634 -3.523 1.00 76.31 92 GLU A CA 1
ATOM 722 C C . GLU A 1 92 ? 12.056 19.837 -2.017 1.00 76.31 92 GLU A C 1
ATOM 724 O O . GLU A 1 92 ? 12.060 18.881 -1.243 1.00 76.31 92 GLU A O 1
ATOM 729 N N . LEU A 1 93 ? 11.800 21.082 -1.594 1.00 77.75 93 LEU A N 1
ATOM 730 C CA . LEU A 1 93 ? 11.518 21.423 -0.188 1.00 77.75 93 LEU A CA 1
ATOM 731 C C . LEU A 1 93 ? 10.248 20.735 0.351 1.00 77.75 93 LEU A C 1
ATOM 733 O O . LEU A 1 93 ? 10.051 20.621 1.558 1.00 77.75 93 LEU A O 1
ATOM 737 N N . ASN A 1 94 ? 9.358 20.309 -0.543 1.00 77.25 94 ASN A N 1
ATOM 738 C CA . ASN A 1 94 ? 8.113 19.633 -0.212 1.00 77.25 94 ASN A CA 1
ATOM 739 C C . ASN A 1 94 ? 8.040 18.267 -0.906 1.00 77.25 94 ASN A C 1
ATOM 741 O O . ASN A 1 94 ? 8.644 18.043 -1.949 1.00 77.25 94 ASN A O 1
ATOM 745 N N . ASN A 1 95 ? 7.263 17.349 -0.337 1.00 77.75 95 ASN A N 1
ATOM 746 C CA . ASN A 1 95 ? 7.107 15.986 -0.847 1.00 77.75 95 ASN A CA 1
ATOM 747 C C . ASN A 1 95 ? 5.955 15.847 -1.865 1.00 77.75 95 ASN A C 1
ATOM 749 O O . ASN A 1 95 ? 5.600 14.725 -2.229 1.00 77.75 95 ASN A O 1
ATOM 753 N N . ASN A 1 96 ? 5.359 16.951 -2.336 1.00 82.94 96 ASN A N 1
ATOM 754 C CA . ASN A 1 96 ? 4.134 16.907 -3.140 1.00 82.94 96 ASN A CA 1
ATOM 755 C C . ASN A 1 96 ? 4.313 16.095 -4.431 1.00 82.94 96 ASN A C 1
ATOM 757 O O . ASN A 1 96 ? 3.381 15.425 -4.876 1.00 82.94 96 ASN A O 1
ATOM 761 N N . ALA A 1 97 ? 5.496 16.148 -5.053 1.00 80.56 97 ALA A N 1
ATOM 762 C CA . ALA A 1 97 ? 5.810 15.342 -6.230 1.00 80.56 97 ALA A CA 1
ATOM 763 C C . ALA A 1 97 ? 5.748 13.835 -5.924 1.00 80.56 97 ALA A C 1
ATOM 765 O O . ALA A 1 97 ? 5.103 13.083 -6.660 1.00 80.56 97 ALA A O 1
ATOM 766 N N . ALA A 1 98 ? 6.330 13.411 -4.799 1.00 79.00 98 ALA A N 1
ATOM 767 C CA . ALA A 1 98 ? 6.285 12.027 -4.338 1.00 79.00 98 ALA A CA 1
ATOM 768 C C . ALA A 1 98 ? 4.855 11.594 -3.971 1.00 79.00 98 ALA A C 1
ATOM 770 O O . ALA A 1 98 ? 4.407 10.523 -4.383 1.00 79.00 98 ALA A O 1
ATOM 771 N N . GLU A 1 99 ? 4.094 12.440 -3.269 1.00 81.06 99 GLU A N 1
ATOM 772 C CA . GLU A 1 99 ? 2.696 12.156 -2.917 1.00 81.06 99 GLU A CA 1
ATOM 773 C C . GLU A 1 99 ? 1.804 12.004 -4.153 1.00 81.06 99 GLU A C 1
ATOM 775 O O . GLU A 1 99 ? 0.988 11.079 -4.230 1.00 81.06 99 GLU A O 1
ATOM 780 N N . ARG A 1 100 ? 1.982 12.873 -5.158 1.00 83.19 100 ARG A N 1
ATOM 781 C CA . ARG A 1 100 ? 1.282 12.758 -6.444 1.00 83.19 100 ARG A CA 1
ATOM 782 C C . ARG A 1 100 ? 1.633 11.456 -7.159 1.00 83.19 100 ARG A C 1
ATOM 784 O O . ARG A 1 100 ? 0.717 10.796 -7.646 1.00 83.19 100 ARG A O 1
ATOM 791 N N . GLY A 1 101 ? 2.908 11.059 -7.172 1.00 79.94 101 GLY A N 1
ATOM 792 C CA . GLY A 1 101 ? 3.348 9.779 -7.740 1.00 79.94 101 GLY A CA 1
ATOM 793 C C . GLY A 1 101 ? 2.713 8.571 -7.041 1.00 79.94 101 GLY A C 1
ATOM 794 O O . GLY A 1 101 ? 2.218 7.651 -7.689 1.00 79.94 101 GLY A O 1
ATOM 795 N N . MET A 1 102 ? 2.611 8.618 -5.712 1.00 81.25 102 MET A N 1
ATOM 796 C CA . MET A 1 102 ? 1.997 7.556 -4.906 1.00 81.25 102 MET A CA 1
ATOM 797 C C . MET A 1 102 ? 0.465 7.505 -5.004 1.00 81.25 102 MET A C 1
ATOM 799 O O . MET A 1 102 ? -0.148 6.492 -4.650 1.00 81.25 102 MET A O 1
ATOM 803 N N . ARG A 1 103 ? -0.188 8.565 -5.498 1.00 80.12 103 ARG A N 1
ATOM 804 C CA . ARG A 1 103 ? -1.656 8.670 -5.541 1.00 80.12 103 ARG A CA 1
ATOM 805 C C . ARG A 1 103 ? -2.309 7.558 -6.362 1.00 80.12 103 ARG A C 1
ATOM 807 O O . ARG A 1 103 ? -3.358 7.058 -5.961 1.00 80.12 103 ARG A O 1
ATOM 814 N N . ALA A 1 104 ? -1.692 7.143 -7.468 1.00 74.50 104 ALA A N 1
ATOM 815 C CA . ALA A 1 104 ? -2.198 6.047 -8.298 1.00 74.50 104 ALA A CA 1
ATOM 816 C C . ALA A 1 104 ? -2.238 4.716 -7.523 1.00 74.50 104 ALA A C 1
ATOM 818 O O . ALA A 1 104 ? -3.249 4.012 -7.539 1.00 74.50 104 ALA A O 1
ATOM 819 N N . ILE A 1 105 ? -1.184 4.430 -6.754 1.00 76.75 105 ILE A N 1
ATOM 820 C CA . ILE A 1 105 ? -1.077 3.245 -5.891 1.00 76.75 105 ILE A CA 1
ATOM 821 C C . ILE A 1 105 ? -2.122 3.311 -4.769 1.00 76.75 105 ILE A C 1
ATOM 823 O O . ILE A 1 105 ? -2.826 2.337 -4.488 1.00 76.75 105 ILE A O 1
ATOM 827 N N . ALA A 1 106 ? -2.269 4.487 -4.151 1.00 74.88 106 ALA A N 1
ATOM 828 C CA . ALA A 1 106 ? -3.235 4.716 -3.082 1.00 74.88 106 ALA A CA 1
ATOM 829 C C . ALA A 1 106 ? -4.692 4.577 -3.551 1.00 74.88 106 ALA A C 1
ATOM 831 O O . ALA A 1 106 ? -5.531 4.108 -2.781 1.00 74.88 106 ALA A O 1
ATOM 832 N N . LEU A 1 107 ? -4.998 4.959 -4.794 1.00 75.69 107 LEU A N 1
ATOM 833 C CA . LEU A 1 107 ? -6.324 4.797 -5.389 1.00 75.69 107 LEU A CA 1
ATOM 834 C C . LEU A 1 107 ? -6.606 3.325 -5.727 1.00 75.69 107 LEU A C 1
ATOM 836 O O . LEU A 1 107 ? -7.678 2.810 -5.410 1.00 75.69 107 LEU A O 1
ATOM 840 N N . GLY A 1 108 ? -5.622 2.631 -6.302 1.00 70.75 108 GLY A N 1
ATOM 841 C CA . GLY A 1 108 ? -5.741 1.233 -6.708 1.00 70.75 108 GLY A CA 1
ATOM 842 C C . GLY A 1 108 ? -5.838 0.233 -5.553 1.00 70.75 108 GLY A C 1
ATOM 843 O O . GLY A 1 108 ? -6.394 -0.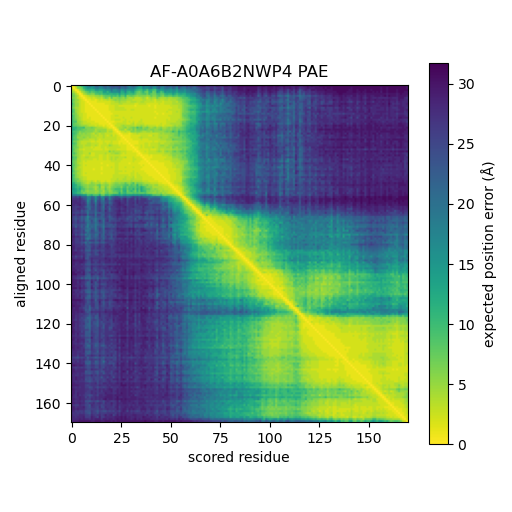846 -5.736 1.00 70.75 108 GLY A O 1
ATOM 844 N N . ARG A 1 109 ? -5.396 0.592 -4.337 1.00 68.62 109 ARG A N 1
ATOM 845 C CA . ARG A 1 109 ? -5.416 -0.300 -3.156 1.00 68.62 109 ARG A CA 1
ATOM 846 C C . ARG A 1 109 ? -6.789 -0.885 -2.814 1.00 68.62 109 ARG A C 1
ATOM 848 O O . ARG A 1 109 ? -6.850 -1.960 -2.236 1.00 68.62 109 ARG A O 1
ATOM 855 N N . LYS A 1 110 ? -7.883 -0.188 -3.150 1.00 65.31 110 LYS A N 1
ATOM 856 C CA . LYS A 1 110 ? -9.256 -0.691 -2.948 1.00 65.31 110 LYS A CA 1
ATOM 857 C C . LYS A 1 110 ? -9.666 -1.745 -3.984 1.00 65.31 110 LYS A C 1
ATOM 859 O O . LYS A 1 110 ? -10.593 -2.500 -3.725 1.00 65.31 110 LYS A O 1
ATOM 864 N N . ASN A 1 111 ? -8.972 -1.794 -5.120 1.00 66.94 111 ASN A N 1
ATOM 865 C CA . ASN A 1 111 ? -9.235 -2.703 -6.237 1.00 66.94 111 ASN A CA 1
ATOM 866 C C . ASN A 1 111 ? -8.253 -3.887 -6.273 1.00 66.94 111 ASN A C 1
ATOM 868 O O . ASN A 1 111 ? -8.471 -4.847 -7.009 1.00 66.94 111 ASN A O 1
ATOM 872 N N . TYR A 1 112 ? -7.168 -3.840 -5.497 1.00 71.88 112 TYR A N 1
ATOM 873 C CA . TYR A 1 112 ? -6.201 -4.930 -5.417 1.00 71.88 112 TYR A CA 1
ATOM 874 C C . TYR A 1 112 ? -6.663 -5.980 -4.408 1.00 71.88 112 TYR A C 1
ATOM 876 O O . TYR A 1 112 ? -6.620 -5.754 -3.202 1.00 71.88 112 TYR A O 1
ATOM 884 N N . LEU A 1 113 ? -7.045 -7.157 -4.911 1.00 65.12 113 LEU A N 1
ATOM 885 C CA . LEU A 1 113 ? -7.557 -8.288 -4.123 1.00 65.12 113 LEU A CA 1
ATOM 886 C C . LEU A 1 113 ? -6.609 -8.736 -2.984 1.00 65.12 113 LEU A C 1
ATOM 888 O O . LEU A 1 113 ? -7.054 -9.351 -2.021 1.00 65.12 113 LEU A O 1
ATOM 892 N N . PHE A 1 114 ? -5.310 -8.414 -3.080 1.00 60.81 114 PHE A N 1
ATOM 893 C CA . PHE A 1 114 ? -4.256 -8.897 -2.177 1.00 60.81 114 PHE A CA 1
ATOM 894 C C . PHE A 1 114 ? -3.420 -7.798 -1.499 1.00 60.81 114 PHE A C 1
ATOM 896 O O . PHE A 1 114 ? -2.451 -8.118 -0.807 1.00 60.81 114 PHE A O 1
ATOM 903 N N . VAL A 1 115 ? -3.777 -6.510 -1.624 1.00 59.09 115 VAL A N 1
ATOM 904 C CA . VAL A 1 115 ? -3.102 -5.418 -0.881 1.00 59.09 115 VAL A CA 1
ATOM 905 C C . VAL A 1 115 ? -3.652 -5.344 0.547 1.00 59.09 115 VAL A C 1
ATOM 907 O O . VAL A 1 115 ? -4.314 -4.405 0.972 1.00 59.09 115 VAL A O 1
ATOM 910 N N . GLY A 1 116 ? -3.400 -6.419 1.285 1.00 64.06 116 GLY A N 1
ATOM 911 C CA . GLY A 1 116 ? -3.680 -6.573 2.713 1.00 64.06 116 GLY A CA 1
ATOM 912 C C . GLY A 1 116 ? -2.703 -7.526 3.407 1.00 64.06 116 GLY A C 1
ATOM 913 O O . GLY A 1 116 ? -2.690 -7.593 4.631 1.00 64.06 116 GLY A O 1
ATOM 914 N N . SER A 1 117 ? -1.864 -8.235 2.642 1.00 78.94 117 SER A N 1
ATOM 915 C CA . SER A 1 117 ? -0.791 -9.092 3.147 1.00 78.94 117 SER A CA 1
ATOM 916 C C . SER A 1 117 ? 0.583 -8.500 2.820 1.00 78.94 117 SER A C 1
ATOM 918 O O . SER A 1 117 ? 0.752 -7.801 1.818 1.00 78.94 117 SER A O 1
ATOM 920 N N . GLU A 1 118 ? 1.590 -8.807 3.641 1.00 81.19 118 GLU A N 1
ATOM 921 C CA . GLU A 1 118 ? 2.978 -8.377 3.405 1.00 81.19 118 GLU A CA 1
ATOM 922 C C . GLU A 1 118 ? 3.502 -8.872 2.045 1.00 81.19 118 GLU A C 1
ATOM 924 O O . GLU A 1 118 ? 4.148 -8.128 1.308 1.00 81.19 118 GLU A O 1
ATOM 929 N N . ALA A 1 119 ? 3.162 -10.112 1.677 1.00 80.88 119 ALA A N 1
ATOM 930 C CA . ALA A 1 119 ? 3.526 -10.700 0.391 1.00 80.88 119 ALA A CA 1
ATOM 931 C C . ALA A 1 119 ? 2.913 -9.931 -0.793 1.00 80.88 119 ALA A C 1
ATOM 933 O O . ALA A 1 119 ? 3.613 -9.637 -1.762 1.00 80.88 119 ALA A O 1
ATOM 934 N N . GLY A 1 120 ? 1.635 -9.547 -0.697 1.00 81.19 120 GLY A N 1
ATOM 935 C CA . GLY A 1 120 ? 0.968 -8.741 -1.720 1.00 81.19 120 GLY A CA 1
ATOM 936 C C . GLY A 1 120 ? 1.567 -7.339 -1.845 1.00 81.19 120 GLY A C 1
ATOM 937 O O . GLY A 1 120 ? 1.758 -6.848 -2.956 1.00 81.19 120 GLY A O 1
ATOM 938 N N . GLY A 1 121 ? 1.946 -6.726 -0.718 1.00 82.31 121 GLY A N 1
ATOM 939 C CA . GLY A 1 121 ? 2.662 -5.449 -0.699 1.00 82.31 121 GLY A CA 1
ATOM 940 C C . GLY A 1 121 ? 4.023 -5.523 -1.397 1.00 82.31 121 GLY A C 1
ATOM 941 O O . GLY A 1 121 ? 4.321 -4.681 -2.245 1.00 82.31 121 GLY A O 1
ATOM 942 N N . LYS A 1 122 ? 4.821 -6.562 -1.108 1.00 84.75 122 LYS A N 1
ATOM 943 C CA . LYS A 1 122 ? 6.119 -6.794 -1.769 1.00 84.75 122 LYS A CA 1
ATOM 944 C C . LYS A 1 122 ? 5.962 -7.003 -3.276 1.00 84.75 122 LYS A C 1
ATOM 946 O O . LYS A 1 122 ? 6.685 -6.383 -4.051 1.00 84.75 122 LYS A O 1
ATOM 951 N N . ALA A 1 123 ? 4.998 -7.821 -3.697 1.00 84.12 123 ALA A N 1
ATOM 952 C CA . ALA A 1 123 ? 4.732 -8.062 -5.114 1.00 84.12 123 ALA A CA 1
ATOM 953 C C . ALA A 1 123 ? 4.316 -6.777 -5.852 1.00 84.12 123 ALA A C 1
ATOM 955 O O . ALA A 1 123 ? 4.831 -6.490 -6.932 1.00 84.12 123 ALA A O 1
ATOM 956 N N . ALA A 1 124 ? 3.440 -5.969 -5.245 1.00 83.31 124 ALA A N 1
ATOM 957 C CA . ALA A 1 124 ? 3.037 -4.684 -5.804 1.00 83.31 124 ALA A CA 1
ATOM 958 C C . ALA A 1 124 ? 4.232 -3.725 -5.940 1.00 83.31 124 ALA A C 1
ATOM 960 O O . ALA A 1 124 ? 4.411 -3.125 -6.996 1.00 83.31 124 ALA A O 1
ATOM 961 N N . ALA A 1 125 ? 5.081 -3.621 -4.912 1.00 86.56 125 ALA A N 1
ATOM 962 C CA . ALA A 1 125 ? 6.274 -2.774 -4.945 1.00 86.56 125 ALA A CA 1
ATOM 963 C C . ALA A 1 125 ? 7.236 -3.1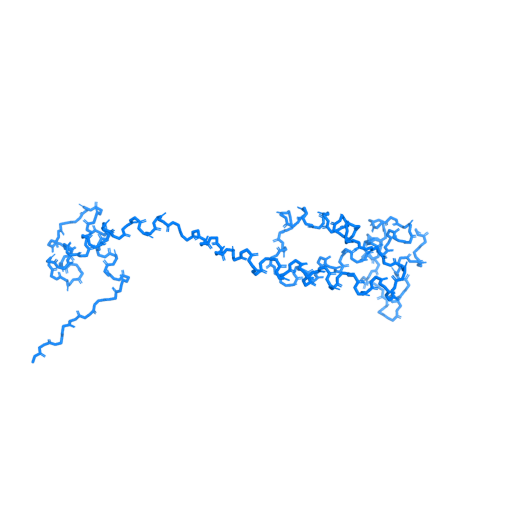65 -6.079 1.00 86.56 125 ALA A C 1
ATOM 965 O O . ALA A 1 125 ? 7.719 -2.292 -6.801 1.00 86.56 125 ALA A O 1
ATOM 966 N N . ILE A 1 126 ? 7.463 -4.467 -6.284 1.00 89.12 126 ILE A N 1
ATOM 967 C CA . ILE A 1 126 ? 8.272 -4.973 -7.401 1.00 89.12 126 ILE A CA 1
ATOM 968 C C . ILE A 1 126 ? 7.639 -4.570 -8.737 1.00 89.12 126 ILE A C 1
ATOM 970 O O . ILE A 1 126 ? 8.317 -3.981 -9.577 1.00 89.12 126 ILE A O 1
ATOM 974 N N . ALA A 1 127 ? 6.340 -4.823 -8.923 1.00 88.12 127 ALA A N 1
ATOM 975 C CA . ALA A 1 127 ? 5.645 -4.507 -10.169 1.00 88.12 127 ALA A CA 1
ATOM 976 C C . ALA A 1 127 ? 5.710 -3.008 -10.510 1.00 88.12 127 ALA A C 1
ATOM 978 O O . ALA A 1 127 ? 6.074 -2.653 -11.629 1.00 88.12 127 ALA A O 1
ATOM 979 N N . TYR A 1 128 ? 5.431 -2.123 -9.545 1.00 87.06 128 TYR A N 1
ATOM 980 C CA . TYR A 1 128 ? 5.535 -0.675 -9.755 1.00 87.06 128 TYR A CA 1
ATOM 981 C C . TYR A 1 128 ? 6.955 -0.237 -10.084 1.00 87.06 128 TYR A C 1
ATOM 983 O O . TYR A 1 128 ? 7.142 0.560 -10.997 1.00 87.06 128 TYR A O 1
ATOM 991 N N . THR A 1 129 ? 7.954 -0.789 -9.396 1.00 90.25 129 THR A N 1
ATOM 992 C CA . THR A 1 129 ? 9.360 -0.457 -9.657 1.00 90.25 129 THR A CA 1
ATOM 993 C C . THR A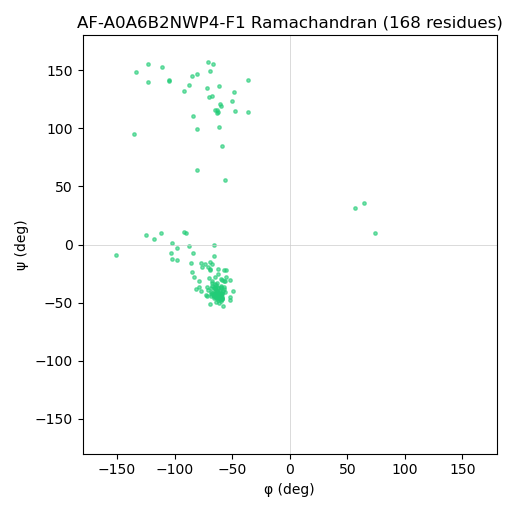 1 129 ? 9.753 -0.815 -11.090 1.00 90.25 129 THR A C 1
ATOM 995 O O . THR A 1 129 ? 10.380 -0.010 -11.775 1.00 90.25 129 THR A O 1
ATOM 998 N N . LEU A 1 130 ? 9.343 -1.989 -11.582 1.00 92.19 130 LEU A N 1
ATOM 999 C CA . LEU A 1 130 ? 9.610 -2.416 -12.959 1.00 92.19 130 LEU A CA 1
ATOM 1000 C C . LEU A 1 130 ? 8.885 -1.531 -13.984 1.00 92.19 130 LEU A C 1
ATOM 1002 O O . LEU A 1 130 ? 9.493 -1.115 -14.968 1.00 92.19 130 LEU A O 1
ATOM 1006 N N . ILE A 1 131 ? 7.616 -1.195 -13.732 1.00 91.06 131 ILE A N 1
ATOM 1007 C CA . ILE A 1 131 ? 6.823 -0.317 -14.605 1.00 91.06 131 ILE A CA 1
ATOM 1008 C C . ILE A 1 131 ? 7.441 1.083 -14.686 1.00 91.06 131 ILE A C 1
ATOM 1010 O O . ILE A 1 131 ? 7.608 1.611 -15.784 1.00 91.06 131 ILE A O 1
ATOM 1014 N N . GLU A 1 132 ? 7.800 1.683 -13.550 1.00 90.31 132 GLU A N 1
ATOM 1015 C CA . GLU A 1 132 ? 8.430 3.006 -13.528 1.00 90.31 132 GLU A CA 1
ATOM 1016 C C . GLU A 1 132 ? 9.812 2.976 -14.186 1.00 90.31 132 GLU A C 1
ATOM 1018 O O . GLU A 1 132 ? 10.148 3.880 -14.944 1.00 90.31 132 GLU A O 1
ATOM 1023 N N . THR A 1 133 ? 10.578 1.895 -14.014 1.00 91.94 133 THR A N 1
ATOM 1024 C CA . THR A 1 133 ? 11.857 1.725 -14.720 1.00 91.94 133 THR A CA 1
ATOM 1025 C C . THR A 1 133 ? 11.660 1.698 -16.239 1.00 91.94 133 THR A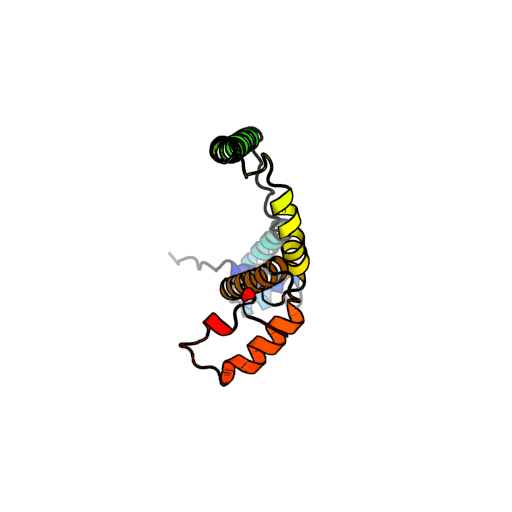 C 1
ATOM 1027 O O . THR A 1 133 ? 12.417 2.345 -16.962 1.00 91.94 133 THR A O 1
ATOM 1030 N N . ALA A 1 134 ? 10.639 1.001 -16.747 1.00 92.75 134 ALA A N 1
ATOM 1031 C CA . ALA A 1 134 ? 10.331 0.987 -18.179 1.00 92.75 134 ALA A CA 1
ATOM 1032 C C . ALA A 1 134 ? 9.929 2.378 -18.698 1.00 92.75 134 ALA A C 1
ATOM 1034 O O . ALA A 1 134 ? 10.474 2.838 -19.702 1.00 92.75 134 ALA A O 1
ATOM 1035 N N . LYS A 1 135 ? 9.066 3.096 -17.963 1.00 90.06 135 LYS A N 1
ATOM 1036 C CA . LYS A 1 135 ? 8.673 4.476 -18.302 1.00 90.06 135 LYS A CA 1
ATOM 1037 C C . LYS A 1 135 ? 9.864 5.433 -18.333 1.00 90.06 135 LYS A C 1
ATOM 1039 O O . LYS A 1 135 ? 9.970 6.231 -19.259 1.00 90.06 135 LYS A O 1
ATOM 1044 N N . LEU A 1 136 ? 10.774 5.335 -17.360 1.00 91.44 136 LEU A N 1
ATOM 1045 C CA . LEU A 1 136 ? 11.997 6.146 -17.302 1.00 91.44 136 LEU A CA 1
ATOM 1046 C C . LEU A 1 136 ? 12.929 5.897 -18.497 1.00 91.44 136 LEU A C 1
ATOM 1048 O O . LEU A 1 136 ? 13.682 6.788 -18.875 1.00 91.44 136 LEU A O 1
ATOM 1052 N N . ASN A 1 137 ? 12.853 4.715 -19.113 1.00 92.75 137 ASN A N 1
ATOM 1053 C CA . ASN A 1 137 ? 13.579 4.375 -20.338 1.00 92.75 137 ASN A CA 1
ATOM 1054 C C . ASN A 1 137 ? 12.771 4.656 -21.620 1.00 92.75 137 ASN A C 1
ATOM 1056 O O . ASN A 1 137 ? 13.182 4.230 -22.695 1.00 92.75 137 ASN A O 1
ATOM 1060 N N . ALA A 1 138 ? 11.636 5.361 -21.521 1.00 92.75 138 ALA A N 1
ATOM 1061 C CA . ALA A 1 138 ? 10.728 5.666 -22.632 1.00 92.75 138 ALA A CA 1
ATOM 1062 C C . ALA A 1 138 ? 10.211 4.422 -23.387 1.00 92.75 138 ALA A C 1
ATOM 1064 O O . ALA A 1 138 ? 9.942 4.470 -24.586 1.00 92.75 138 ALA A O 1
ATOM 1065 N N . ILE A 1 139 ? 10.056 3.308 -22.672 1.00 93.75 139 ILE A N 1
ATOM 1066 C CA . ILE A 1 139 ? 9.570 2.032 -23.199 1.00 93.75 139 ILE A CA 1
ATOM 1067 C C . ILE A 1 139 ? 8.134 1.805 -22.740 1.00 93.75 139 ILE A C 1
ATOM 1069 O O . ILE A 1 139 ? 7.806 2.090 -21.587 1.00 93.75 139 ILE A O 1
ATOM 1073 N N . ASP A 1 140 ? 7.289 1.257 -23.621 1.00 93.12 140 ASP A N 1
ATOM 1074 C CA . ASP A 1 140 ? 5.945 0.828 -23.235 1.00 93.12 140 ASP A CA 1
ATOM 1075 C C . ASP A 1 140 ? 6.030 -0.307 -22.195 1.00 93.12 140 ASP A C 1
ATOM 1077 O O . ASP A 1 140 ? 6.484 -1.411 -22.524 1.00 93.12 140 ASP A O 1
ATOM 1081 N N . PRO A 1 141 ? 5.594 -0.079 -20.939 1.00 93.44 141 PRO A N 1
ATOM 1082 C CA . PRO A 1 141 ? 5.736 -1.073 -19.883 1.00 93.44 141 PRO A CA 1
ATOM 1083 C C . PRO A 1 141 ? 4.949 -2.349 -20.168 1.00 93.44 141 PRO A C 1
ATOM 1085 O O . PRO A 1 141 ? 5.383 -3.427 -19.769 1.00 93.44 141 PRO A O 1
ATOM 1088 N N . HIS A 1 142 ? 3.800 -2.240 -20.842 1.00 93.44 142 HIS A N 1
ATOM 1089 C CA . HIS A 1 142 ? 2.962 -3.394 -21.143 1.00 93.44 142 HIS A CA 1
ATOM 1090 C C . HIS A 1 142 ? 3.630 -4.308 -22.176 1.00 93.44 142 HIS A C 1
ATOM 1092 O O . HIS A 1 142 ? 3.772 -5.505 -21.920 1.00 93.44 142 HIS A O 1
ATOM 1098 N N . ALA A 1 143 ? 4.084 -3.755 -23.306 1.00 93.31 143 ALA A N 1
ATOM 1099 C CA . ALA A 1 143 ? 4.796 -4.511 -24.332 1.00 93.31 143 ALA A CA 1
ATOM 1100 C C . ALA A 1 143 ? 6.068 -5.177 -23.787 1.00 93.31 143 ALA A C 1
ATOM 1102 O O . ALA A 1 143 ? 6.267 -6.375 -23.991 1.00 93.31 143 ALA A O 1
ATOM 1103 N N . TRP A 1 144 ? 6.887 -4.438 -23.032 1.00 95.00 144 TRP A N 1
ATOM 1104 C CA . TRP A 1 144 ? 8.111 -4.988 -22.449 1.00 95.00 144 TRP A CA 1
ATOM 1105 C C . TRP A 1 144 ? 7.834 -6.095 -21.423 1.00 95.00 144 TRP A C 1
ATOM 1107 O O . TRP A 1 144 ? 8.500 -7.131 -21.450 1.00 95.00 144 TRP A O 1
ATOM 1117 N N . LEU A 1 145 ? 6.850 -5.920 -20.532 1.00 94.12 145 LEU A N 1
ATOM 1118 C CA . LEU A 1 145 ? 6.502 -6.947 -19.545 1.00 94.12 145 LEU A CA 1
ATOM 1119 C C . LEU A 1 145 ? 5.952 -8.209 -20.206 1.00 94.12 145 LEU A C 1
ATOM 1121 O O . LEU A 1 145 ? 6.355 -9.304 -19.823 1.00 94.12 145 LEU A O 1
ATOM 1125 N N . ALA A 1 146 ? 5.060 -8.073 -21.189 1.00 93.25 146 ALA A N 1
ATOM 1126 C CA . ALA A 1 146 ? 4.485 -9.216 -21.895 1.00 93.25 146 ALA A CA 1
ATOM 1127 C C . ALA A 1 146 ? 5.571 -10.042 -22.598 1.00 93.25 146 ALA A C 1
ATOM 1129 O O . ALA A 1 146 ? 5.628 -11.262 -22.444 1.00 93.25 146 ALA A O 1
ATOM 1130 N N . ASP A 1 147 ? 6.471 -9.362 -23.305 1.00 92.44 147 ASP A N 1
ATOM 1131 C CA . ASP A 1 147 ? 7.590 -9.984 -24.003 1.00 92.44 147 ASP A CA 1
ATOM 1132 C C . ASP A 1 147 ? 8.593 -10.628 -23.031 1.00 92.44 147 ASP A C 1
ATOM 1134 O O . ASP A 1 147 ? 9.000 -11.778 -23.197 1.00 92.44 147 ASP A O 1
ATOM 1138 N N . THR A 1 148 ? 8.937 -9.928 -21.949 1.00 92.19 148 THR A N 1
ATOM 1139 C CA . THR A 1 148 ? 9.866 -10.436 -20.933 1.00 92.19 148 THR A CA 1
ATOM 1140 C C . THR A 1 148 ? 9.306 -11.666 -20.221 1.00 92.19 148 THR A C 1
ATOM 1142 O O . THR A 1 148 ? 10.006 -12.670 -20.088 1.00 92.19 148 THR A O 1
ATOM 1145 N N . LEU A 1 149 ? 8.038 -11.629 -19.797 1.00 91.81 149 LEU A N 1
ATOM 1146 C CA . LEU A 1 149 ? 7.372 -12.755 -19.135 1.00 91.81 149 LEU A CA 1
ATOM 1147 C C . LEU A 1 149 ? 7.228 -13.968 -20.059 1.00 91.81 149 LEU A C 1
ATOM 1149 O O . LEU A 1 149 ? 7.364 -15.094 -19.586 1.00 91.81 149 LEU A O 1
ATOM 1153 N N . ALA A 1 150 ? 7.015 -13.756 -21.361 1.00 91.44 150 ALA A N 1
ATOM 1154 C CA . ALA A 1 150 ? 6.981 -14.834 -22.345 1.00 91.44 150 ALA A CA 1
ATOM 1155 C C . ALA A 1 150 ? 8.355 -15.498 -22.546 1.00 91.44 150 ALA A C 1
ATOM 1157 O O . ALA A 1 150 ? 8.422 -16.701 -22.781 1.00 91.44 150 ALA A O 1
ATOM 1158 N N . ARG A 1 151 ? 9.454 -14.739 -22.428 1.00 89.81 151 ARG A N 1
ATOM 1159 C CA . ARG A 1 151 ? 10.826 -15.246 -22.616 1.00 89.81 151 ARG A CA 1
ATOM 1160 C C . ARG A 1 151 ? 11.409 -15.919 -21.373 1.00 89.81 151 ARG A C 1
ATOM 1162 O O . ARG A 1 151 ? 12.268 -16.782 -21.520 1.00 89.81 151 ARG A O 1
ATOM 1169 N N . ILE A 1 152 ? 10.973 -15.53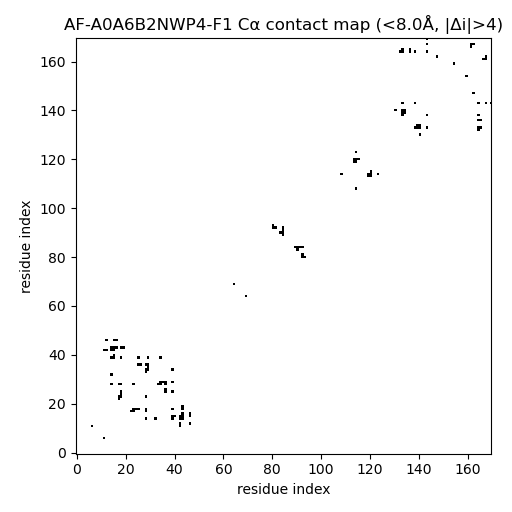3 -20.169 1.00 91.00 152 ILE A N 1
ATOM 1170 C CA . ILE A 1 152 ? 11.527 -16.011 -18.887 1.00 91.00 152 ILE A CA 1
ATOM 1171 C C . ILE A 1 152 ? 11.612 -17.543 -18.759 1.00 91.00 152 ILE A C 1
ATOM 1173 O O . ILE A 1 152 ? 12.665 -18.001 -18.312 1.00 91.00 152 ILE A O 1
ATOM 1177 N N . PRO A 1 153 ? 10.586 -18.342 -19.124 1.00 90.19 153 PRO A N 1
ATOM 1178 C CA . PRO A 1 153 ? 10.613 -19.793 -18.922 1.00 90.19 153 PRO A CA 1
ATOM 1179 C C . PRO A 1 153 ? 11.800 -20.491 -19.595 1.00 90.19 153 PRO A C 1
ATOM 1181 O O . PRO A 1 153 ? 12.383 -21.404 -19.016 1.00 90.19 153 PRO A O 1
ATOM 1184 N N . ASP A 1 154 ? 12.195 -20.014 -20.776 1.00 88.69 154 ASP A N 1
ATOM 1185 C CA . ASP A 1 154 ? 13.262 -20.605 -21.589 1.00 88.69 154 ASP A CA 1
ATOM 118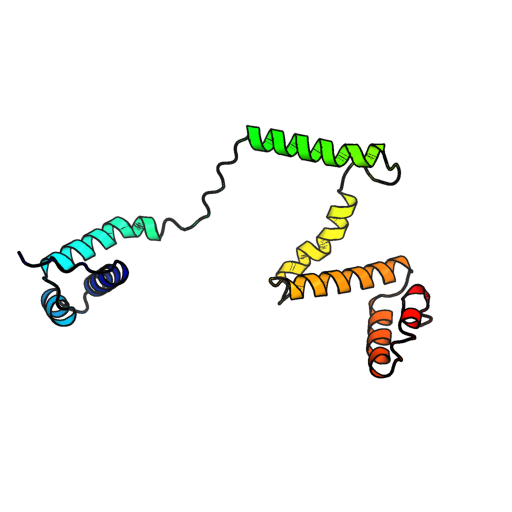6 C C . ASP A 1 154 ? 14.592 -19.830 -21.485 1.00 88.69 154 ASP A C 1
ATOM 1188 O O . ASP A 1 154 ? 15.590 -20.179 -22.128 1.00 88.69 154 ASP A O 1
ATOM 1192 N N . TYR A 1 155 ? 14.643 -18.763 -20.676 1.00 89.62 155 TYR A N 1
ATOM 1193 C CA . TYR A 1 155 ? 15.814 -17.896 -20.582 1.00 89.62 155 TYR A CA 1
ATOM 1194 C C . TYR A 1 155 ? 16.830 -18.391 -19.553 1.00 89.62 155 TYR A C 1
ATOM 1196 O O . TYR A 1 155 ? 16.516 -18.757 -18.421 1.00 89.62 155 TYR A O 1
ATOM 1204 N N . LYS A 1 156 ? 18.113 -18.327 -19.915 1.00 89.62 156 LYS A N 1
ATOM 1205 C CA . LYS A 1 156 ? 19.196 -18.675 -18.988 1.00 89.62 156 LYS A CA 1
ATOM 1206 C C . LYS A 1 156 ? 19.273 -17.649 -17.858 1.00 89.62 156 LYS A C 1
ATOM 1208 O O . LYS A 1 156 ? 19.466 -16.462 -18.117 1.00 89.62 156 LYS A O 1
ATOM 1213 N N . ILE A 1 157 ? 19.254 -18.125 -16.610 1.00 88.31 157 ILE A N 1
ATOM 1214 C CA . ILE A 1 157 ? 19.339 -17.275 -15.409 1.00 88.31 157 ILE A CA 1
ATOM 1215 C C . ILE A 1 157 ? 20.587 -16.373 -15.392 1.00 88.31 157 ILE A C 1
ATOM 1217 O O . ILE A 1 157 ? 20.542 -15.239 -14.929 1.00 88.31 157 ILE A O 1
ATOM 1221 N N . THR A 1 158 ? 21.695 -16.831 -15.982 1.00 91.25 158 THR A N 1
ATOM 1222 C CA . THR A 1 158 ? 22.950 -16.067 -16.086 1.00 91.25 158 THR A CA 1
ATOM 1223 C C . THR A 1 158 ? 22.866 -14.871 -17.035 1.00 91.25 158 THR A C 1
ATOM 1225 O O . THR A 1 158 ? 23.733 -14.002 -16.995 1.00 91.25 158 THR A O 1
ATOM 1228 N N . LYS A 1 159 ? 21.836 -14.809 -17.888 1.00 90.06 159 LYS A N 1
ATOM 1229 C CA . LYS A 1 159 ? 21.634 -13.752 -18.885 1.00 90.06 159 LYS A CA 1
ATOM 1230 C C . LYS A 1 159 ? 20.434 -12.853 -18.594 1.00 90.06 159 LYS A C 1
ATOM 1232 O O . LYS A 1 159 ? 20.096 -12.026 -19.428 1.00 90.06 159 LYS A O 1
ATOM 1237 N N . VAL A 1 160 ? 19.814 -12.951 -17.418 1.00 87.69 160 VAL A N 1
ATOM 1238 C CA . VAL A 1 160 ? 18.616 -12.162 -17.053 1.00 87.69 160 VAL A CA 1
ATOM 1239 C C . VAL A 1 160 ? 18.804 -10.656 -17.265 1.00 87.69 160 VAL A C 1
ATOM 1241 O O . VAL A 1 160 ? 17.864 -9.970 -17.650 1.00 87.69 160 VAL A O 1
ATOM 1244 N N . ASN A 1 161 ? 20.033 -10.151 -17.124 1.00 89.06 161 ASN A N 1
ATOM 1245 C CA . ASN A 1 161 ? 20.362 -8.751 -17.396 1.00 89.06 161 ASN A CA 1
ATOM 1246 C C . ASN A 1 161 ? 20.030 -8.285 -18.823 1.00 89.06 161 ASN A C 1
ATOM 1248 O O . ASN A 1 161 ? 19.920 -7.084 -19.045 1.00 89.06 161 ASN A O 1
ATOM 1252 N N . ASP A 1 162 ? 19.906 -9.191 -19.793 1.00 89.38 162 ASP A N 1
ATOM 1253 C CA . ASP A 1 162 ? 19.534 -8.862 -21.173 1.00 89.38 162 ASP A CA 1
ATOM 1254 C C . ASP A 1 162 ? 18.035 -8.574 -21.340 1.00 89.38 162 ASP A C 1
ATOM 1256 O O . ASP A 1 162 ? 17.644 -7.969 -22.331 1.00 89.38 162 ASP A O 1
ATOM 1260 N N . LEU A 1 163 ? 17.212 -8.954 -20.359 1.00 90.50 163 LEU A N 1
ATOM 1261 C CA . LEU A 1 163 ? 15.769 -8.702 -20.342 1.00 90.50 163 LEU A CA 1
ATOM 1262 C C . LEU A 1 163 ? 15.406 -7.342 -19.720 1.00 90.50 163 LEU A C 1
ATOM 1264 O O . LEU A 1 163 ? 14.231 -6.994 -19.633 1.00 90.50 163 LEU A O 1
ATOM 1268 N N . LEU A 1 164 ? 16.396 -6.576 -19.253 1.00 91.69 164 LEU A N 1
ATOM 1269 C CA . LEU A 1 164 ? 16.167 -5.285 -18.605 1.00 91.69 164 LEU A CA 1
ATOM 1270 C C . LEU A 1 164 ? 15.667 -4.238 -19.615 1.00 91.69 164 LEU A C 1
ATOM 1272 O O . LEU A 1 164 ? 16.079 -4.284 -20.778 1.00 91.69 164 LEU A O 1
ATOM 1276 N N . PRO A 1 165 ? 14.837 -3.264 -19.185 1.00 91.38 165 PRO A N 1
ATOM 1277 C CA . PRO A 1 165 ? 14.171 -2.332 -20.095 1.00 91.38 165 PRO A CA 1
ATOM 1278 C C . PRO A 1 165 ? 15.130 -1.645 -21.071 1.00 91.38 165 PRO A C 1
ATOM 1280 O O . PRO A 1 165 ? 14.923 -1.686 -22.271 1.00 91.38 165 PRO A O 1
ATOM 1283 N N . TRP A 1 166 ? 16.258 -1.114 -20.603 1.00 91.12 166 TRP A N 1
ATOM 1284 C CA . TRP A 1 166 ? 17.221 -0.384 -21.444 1.00 91.12 166 TRP A CA 1
ATOM 1285 C C . TRP A 1 166 ? 17.939 -1.225 -22.515 1.00 91.12 166 TRP A C 1
ATOM 1287 O O . TRP A 1 166 ? 18.651 -0.673 -23.353 1.00 91.12 166 TRP A O 1
ATOM 1297 N N . LYS A 1 167 ? 17.805 -2.555 -22.491 1.00 91.00 167 LYS A N 1
ATOM 1298 C CA . LYS A 1 167 ? 18.317 -3.450 -23.542 1.00 91.00 167 LYS A CA 1
ATOM 1299 C C . LYS A 1 167 ? 17.226 -3.953 -24.484 1.00 91.00 167 LYS A C 1
ATOM 1301 O O . LYS A 1 167 ? 17.545 -4.603 -25.481 1.00 91.00 167 LYS A O 1
ATOM 1306 N N . TRP A 1 168 ? 15.965 -3.664 -24.181 1.00 89.75 168 TRP A N 1
ATOM 1307 C CA . TRP A 1 168 ? 14.826 -4.101 -24.967 1.00 89.75 168 TRP A CA 1
ATOM 1308 C C . TRP A 1 168 ? 14.759 -3.341 -26.297 1.00 89.75 168 TRP A C 1
ATOM 1310 O O . TRP A 1 168 ? 14.962 -2.129 -26.339 1.00 89.75 168 TRP A O 1
ATOM 1320 N N . ARG A 1 169 ? 14.521 -4.063 -27.399 1.00 80.62 169 ARG A N 1
ATOM 1321 C CA . ARG A 1 169 ? 14.561 -3.509 -28.767 1.00 80.62 169 ARG A CA 1
ATOM 1322 C C . ARG A 1 169 ? 13.234 -3.581 -29.531 1.00 80.62 169 ARG A C 1
ATOM 1324 O O . ARG A 1 169 ? 13.217 -3.154 -30.682 1.00 80.62 169 ARG A O 1
ATOM 1331 N N . GLY A 1 170 ? 12.154 -4.028 -28.883 1.00 72.62 170 GLY A N 1
ATOM 1332 C CA . GLY A 1 170 ? 10.869 -4.289 -29.542 1.00 72.62 170 GLY A CA 1
ATOM 1333 C C . GLY A 1 170 ? 10.860 -5.604 -30.306 1.00 72.62 170 GLY A C 1
ATOM 1334 O O . GLY A 1 170 ? 11.886 -5.933 -30.943 1.00 72.62 170 GLY A O 1
#

Organism: NCBI:txid2706882

InterPro domains:
  IPR002514 Transposase IS3/IS911family [PF01527] (1-74)
  IPR004291 Transposase IS66, central domain [PF03050] (83-122)
  IPR010921 Trp repressor/replication initiator [SSF48295] (1-56)
  IPR039552 Transposase IS66, C-terminal [PF13817] (129-166)
  IPR052344 Transposase-related protein [PTHR33678] (83-154)

Secondary structure (DSSP, 8-state):
---PPP--HHHHHHHHHHHHH-SS-HHHHHHHHT--HHHHHHHHHHHHHHHHHHHS----------HHHHHHHHHHHHHHHHHHHHH-TTS-SSSHHHHHHHHHHHHHTTT-TTTTSHHHHHHHHHHHHHHHHHHHTT--HHHHHHHHHHHGGGS-GGGGGGGSGGG---

Solvent-accessible surface area (backbone atoms only — not comparable to full-atom values): 10241 Å² total; per-residue (Å²): 132,84,81,78,85,83,77,55,71,67,57,46,51,51,53,17,49,52,61,64,71,58,86,54,53,61,68,56,50,18,66,74,71,74,41,63,52,69,57,50,55,52,36,34,50,53,49,63,71,48,44,60,66,68,68,54,56,90,58,73,71,73,72,84,75,52,66,65,61,51,51,51,51,51,50,51,52,51,54,66,45,48,54,58,30,75,78,32,86,88,52,64,80,60,63,61,68,58,54,59,66,46,44,61,58,65,62,45,45,84,73,42,96,47,65,84,43,73,68,38,47,53,52,49,53,52,53,51,52,54,41,52,51,16,50,76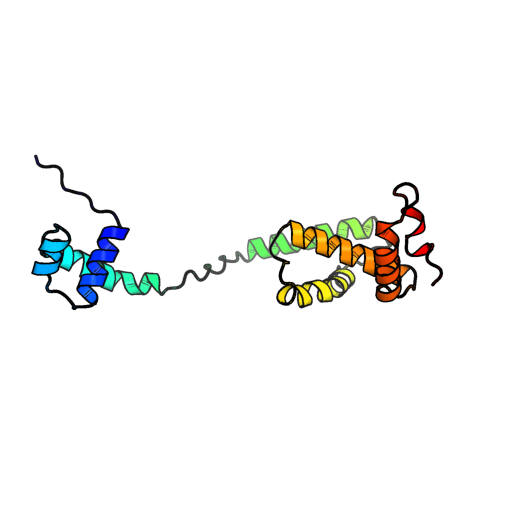,62,76,39,63,43,64,64,52,50,55,54,41,63,69,45,51,87,81,50,58,79,94,51,54,78,60,68,36,63,90,62,61,80,128

Radius of gyration: 31.54 Å; Cα contacts (8 Å, |Δi|>4): 76; chains: 1; bounding box: 63×49×83 Å

Nearest PDB structures (foldseek):
  1hlv-assembly1_A  TM=3.571E-01  e=3.084E-01  Homo sapiens
  2efo-assembly1_A  TM=4.187E-01  e=9.281E-01  Sulfurisphaera tokodaii str. 7
  5lj3-assembly1_O  TM=4.126E-01  e=2.007E+00  Saccharomyces cerevisiae
  5lj5-assembly1_O  TM=4.126E-01  e=3.887E+00  Saccharomyces cerevisiae
  7b9v-assembly1_O  TM=2.438E-01  e=1.157E+00  Saccharomyces cerevisiae